Protein AF-A0A3D2GVG0-F1 (afdb_monomer_lite)

Foldseek 3Di:
DPPPPPDDPPPPDPVVVVVVVVVVVVCVCCVVVVVVVVVVVVVVVVVVVVVVVVVVVVVQVVVCVVPVDGFDPQDPPDDDDCHPPGDPDDDDPPVVD

Secondary structure (DSSP, 8-state):
---SS-------S-HHHHHHHHHHHHHHHHHHHHHHHHHHHHHHHHHHHHHHHHHHHHHHHHHHHHHSSPPPPPPTT--STTTT---SS---GGGG-

pLDDT: mean 82.02, std 15.04, range [42.06, 97.56]

Radius of gyration: 29.52 Å; chains: 1; bounding box: 64×38×69 Å

Structure (mmCIF, N/CA/C/O backbone):
data_AF-A0A3D2GVG0-F1
#
_entry.id   AF-A0A3D2GVG0-F1
#
loop_
_atom_site.group_PDB
_atom_site.id
_atom_site.type_symbol
_atom_site.label_atom_id
_atom_site.label_alt_id
_atom_site.label_comp_id
_atom_site.label_asym_id
_atom_site.label_entity_id
_atom_site.label_seq_id
_atom_site.pdbx_PDB_ins_code
_atom_site.Cartn_x
_atom_site.Cartn_y
_atom_site.Cartn_z
_atom_site.occupancy
_atom_site.B_iso_or_equiv
_atom_site.auth_seq_id
_atom_site.auth_comp_id
_atom_site.auth_asym_id
_atom_site.auth_atom_id
_atom_site.pdbx_PDB_model_num
ATOM 1 N N . MET A 1 1 ? -16.587 31.534 14.585 1.00 48.66 1 MET A N 1
ATOM 2 C CA . MET A 1 1 ? -16.405 30.063 14.608 1.00 48.66 1 MET A CA 1
ATOM 3 C C . MET A 1 1 ? -16.666 29.493 16.017 1.00 48.66 1 MET A C 1
ATOM 5 O O . MET A 1 1 ? -15.857 28.744 16.537 1.00 48.66 1 MET A O 1
ATOM 9 N N . LYS A 1 2 ? -17.762 29.896 16.688 1.00 53.78 2 LYS A N 1
ATOM 10 C CA . LYS A 1 2 ? -17.964 29.673 18.143 1.00 53.78 2 LYS A CA 1
ATOM 11 C C . LYS A 1 2 ? -19.341 29.088 18.506 1.00 53.78 2 LYS A C 1
ATOM 13 O O . LYS A 1 2 ? -19.717 29.113 19.668 1.00 53.78 2 LYS A O 1
ATOM 18 N N . GLN A 1 3 ? -20.098 28.604 17.518 1.00 59.44 3 GLN A N 1
ATOM 19 C CA . GLN A 1 3 ? -21.506 28.214 17.693 1.00 59.44 3 GLN A CA 1
ATOM 20 C C . GLN A 1 3 ? -21.803 26.727 17.430 1.00 59.44 3 GLN A C 1
ATOM 22 O O . GLN A 1 3 ? -22.959 26.339 17.461 1.00 59.44 3 GLN A O 1
ATOM 27 N N . PHE A 1 4 ? -20.792 25.874 17.225 1.00 63.28 4 PHE A N 1
ATOM 28 C CA . PHE A 1 4 ? -21.022 24.446 16.945 1.00 63.28 4 PHE A CA 1
ATOM 29 C C . PHE A 1 4 ? -21.235 23.559 18.187 1.00 63.28 4 PHE A C 1
ATOM 31 O O . PHE A 1 4 ? -21.591 22.400 18.034 1.00 63.28 4 PHE A O 1
ATOM 38 N N . PHE A 1 5 ? -21.065 24.076 19.409 1.00 67.44 5 PHE A N 1
ATOM 39 C CA . PHE A 1 5 ? -21.129 23.272 20.644 1.00 67.44 5 PHE A CA 1
ATOM 40 C C . PHE A 1 5 ? -22.271 23.681 21.584 1.00 67.44 5 PHE A C 1
ATOM 42 O O . PHE A 1 5 ? -22.079 23.760 22.796 1.00 67.44 5 PHE A O 1
ATOM 49 N N . ARG A 1 6 ? -23.453 24.009 21.055 1.00 68.44 6 ARG A N 1
ATOM 50 C CA . ARG A 1 6 ? -24.602 24.385 21.892 1.00 68.44 6 ARG A CA 1
ATOM 51 C C . ARG A 1 6 ? -25.851 23.606 21.498 1.00 68.44 6 ARG A C 1
ATOM 53 O O . ARG A 1 6 ? -26.729 24.164 20.864 1.00 68.44 6 ARG A O 1
ATOM 60 N N . ASP A 1 7 ? -25.860 22.325 21.854 1.00 61.91 7 ASP A N 1
ATOM 61 C CA . ASP A 1 7 ? -26.976 21.643 22.527 1.00 61.91 7 ASP A CA 1
ATOM 62 C C . ASP A 1 7 ? -26.566 20.180 22.765 1.00 61.91 7 ASP A C 1
ATOM 64 O O . ASP A 1 7 ? -26.731 19.319 21.906 1.00 61.91 7 ASP A O 1
ATOM 68 N N . VAL A 1 8 ? -25.963 19.897 23.919 1.00 62.97 8 VAL A N 1
ATOM 69 C CA . VAL A 1 8 ? -25.904 18.526 24.437 1.00 62.97 8 VAL A CA 1
ATOM 70 C C . VAL A 1 8 ? -26.821 18.542 25.644 1.00 62.97 8 VAL A C 1
ATOM 72 O O . VAL A 1 8 ? -26.444 19.007 26.718 1.00 62.97 8 VAL A O 1
ATOM 75 N N . LYS A 1 9 ? -28.075 18.144 25.427 1.00 61.16 9 LYS A N 1
ATOM 76 C CA . LYS A 1 9 ? -29.014 17.878 26.513 1.00 61.16 9 LYS A CA 1
ATOM 77 C C . LYS A 1 9 ? -28.376 16.824 27.417 1.00 61.16 9 LYS A C 1
ATOM 79 O O . LYS A 1 9 ? -27.988 15.762 26.939 1.00 61.16 9 LYS A O 1
ATOM 84 N N . ASN A 1 10 ? -28.228 17.155 28.698 1.00 61.91 10 ASN A N 1
ATOM 85 C CA . ASN A 1 10 ? -27.754 16.243 29.735 1.00 61.91 10 ASN A CA 1
ATOM 86 C C . ASN A 1 10 ? -28.815 15.160 29.972 1.00 61.91 10 ASN A C 1
ATOM 88 O O . ASN A 1 10 ? -29.661 15.285 30.852 1.00 61.91 10 ASN A O 1
ATOM 92 N N . GLU A 1 11 ? -28.782 14.115 29.156 1.00 62.31 11 GLU A N 1
ATOM 93 C CA . GLU A 1 11 ? -29.378 12.823 29.476 1.00 62.31 11 GLU A CA 1
ATOM 94 C C . GLU A 1 11 ? -28.363 12.121 30.401 1.00 62.31 11 GLU A C 1
ATOM 96 O O . GLU A 1 11 ? -27.299 11.685 29.960 1.00 62.31 11 GLU A O 1
ATOM 101 N N . GLU A 1 12 ? -28.619 12.098 31.711 1.00 66.50 12 GLU A N 1
ATOM 102 C CA . GLU A 1 12 ? -27.720 11.518 32.723 1.00 66.50 12 GLU A CA 1
ATOM 103 C C . GLU A 1 12 ? -27.766 9.977 32.700 1.00 66.50 12 GLU A C 1
ATOM 105 O O . GLU A 1 12 ? -28.220 9.316 33.630 1.00 66.50 12 GLU A O 1
ATOM 110 N N . GLY A 1 13 ? -27.301 9.384 31.603 1.00 64.25 13 GLY A N 1
ATOM 111 C CA . GLY A 1 13 ? -27.084 7.950 31.452 1.00 64.25 13 GLY A CA 1
ATOM 112 C C . GLY A 1 13 ? -25.593 7.657 31.340 1.00 64.25 13 GLY A C 1
ATOM 113 O O . GLY A 1 13 ? -25.040 7.721 30.256 1.00 64.25 13 GLY A O 1
ATOM 114 N N . PHE A 1 14 ? -24.932 7.374 32.465 1.00 71.06 14 PHE A N 1
ATOM 115 C CA . PHE A 1 14 ? -23.623 6.703 32.586 1.00 71.06 14 PHE A CA 1
ATOM 116 C C . PHE A 1 14 ? -22.654 6.817 31.373 1.00 71.06 14 PHE A C 1
ATOM 118 O O . PHE A 1 14 ? -22.239 5.809 30.797 1.00 71.06 14 PHE A O 1
ATOM 125 N N . ALA A 1 15 ? -22.237 8.042 31.019 1.00 80.38 15 ALA A N 1
ATOM 126 C CA . ALA A 1 15 ? -21.413 8.344 29.834 1.00 80.38 15 ALA A CA 1
ATOM 127 C C . ALA A 1 15 ? -20.131 7.490 29.698 1.00 80.38 15 ALA A C 1
ATOM 129 O O . ALA A 1 15 ? -19.649 7.233 28.596 1.00 80.38 15 ALA A O 1
ATOM 130 N N . LEU A 1 16 ? -19.577 7.007 30.815 1.00 88.75 16 LEU A N 1
ATOM 131 C CA . LEU A 1 16 ? -18.407 6.127 30.808 1.00 88.75 16 LEU A CA 1
ATOM 132 C C . LEU A 1 16 ? -18.695 4.767 30.153 1.00 88.75 16 LEU A C 1
ATOM 134 O O . LEU A 1 16 ? -17.872 4.257 29.394 1.00 88.75 16 LEU A O 1
ATOM 138 N N . VAL A 1 17 ? -19.852 4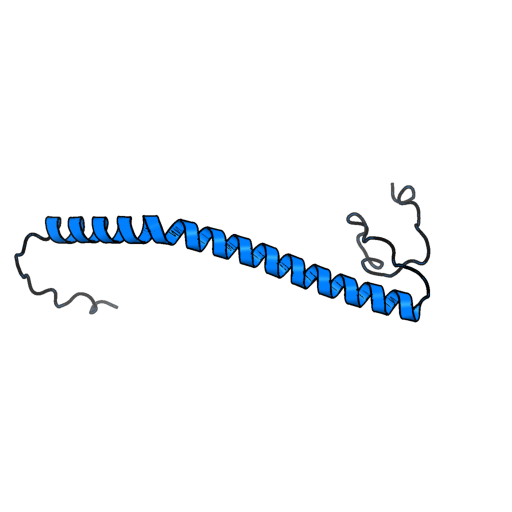.173 30.451 1.00 90.44 17 VAL A N 1
ATOM 139 C CA . VAL A 1 17 ? -20.231 2.852 29.930 1.00 90.44 17 VAL A CA 1
ATOM 140 C C . VAL A 1 17 ? -20.566 2.945 28.445 1.00 90.44 17 VAL A C 1
ATOM 142 O O . VAL A 1 17 ? -20.181 2.063 27.683 1.00 90.44 17 VAL A O 1
ATOM 145 N N . GLU A 1 18 ? -21.202 4.031 28.011 1.00 89.19 18 GLU A N 1
ATOM 146 C CA . GLU A 1 18 ? -21.507 4.269 26.598 1.00 89.19 18 GLU A CA 1
ATOM 147 C C . GLU A 1 18 ? -20.231 4.353 25.746 1.00 89.19 18 GLU A C 1
ATOM 149 O O . GLU A 1 18 ? -20.099 3.643 24.745 1.00 89.19 18 GLU A O 1
ATOM 154 N N . VAL A 1 19 ? -19.240 5.134 26.190 1.00 92.44 19 VAL A N 1
ATOM 155 C CA . VAL A 1 19 ? -17.939 5.218 25.510 1.00 92.44 19 VAL A CA 1
ATOM 156 C C . VAL A 1 19 ? -17.199 3.877 25.564 1.00 92.44 19 VAL A C 1
ATOM 158 O O . VAL A 1 19 ? -16.600 3.474 24.567 1.00 92.44 19 VAL A O 1
ATOM 161 N N . ALA A 1 20 ? -17.269 3.140 26.678 1.00 94.44 20 ALA A N 1
ATOM 162 C CA . ALA A 1 20 ? -16.641 1.822 26.787 1.00 94.44 20 ALA A CA 1
ATOM 163 C C . ALA A 1 20 ? -17.223 0.818 25.777 1.00 94.44 20 ALA A C 1
ATOM 165 O O . ALA A 1 20 ? -16.471 0.135 25.080 1.00 94.44 20 ALA A O 1
ATOM 166 N N . ILE A 1 21 ? -18.551 0.763 25.645 1.00 94.88 21 ILE A N 1
ATOM 167 C CA . ILE A 1 21 ? -19.221 -0.104 24.670 1.00 94.88 21 ILE A CA 1
ATOM 168 C C . ILE A 1 21 ? -18.886 0.339 23.240 1.00 94.88 21 ILE A C 1
ATOM 170 O O . ILE A 1 21 ? -18.562 -0.507 22.405 1.00 94.88 21 ILE A O 1
ATOM 174 N N . ALA A 1 22 ? -18.877 1.646 22.957 1.00 95.56 22 ALA A N 1
ATOM 175 C CA . ALA A 1 22 ? -18.500 2.168 21.644 1.00 95.56 22 ALA A CA 1
ATOM 176 C C . ALA A 1 22 ? -17.069 1.763 21.241 1.00 95.56 22 ALA A C 1
ATOM 178 O O . ALA A 1 22 ? -16.839 1.354 20.100 1.00 95.56 22 ALA A O 1
ATOM 179 N N . LEU A 1 23 ? -16.117 1.808 22.179 1.00 96.31 23 LEU A N 1
ATOM 180 C CA . LEU A 1 23 ? -14.737 1.376 21.945 1.00 96.31 23 LEU A CA 1
ATOM 181 C C . LEU A 1 23 ? -14.628 -0.134 21.716 1.00 96.31 23 LEU A C 1
ATOM 183 O O . LEU A 1 23 ? -13.855 -0.556 20.857 1.00 96.31 23 LEU A O 1
ATOM 187 N N . ILE A 1 24 ? -15.417 -0.946 22.426 1.00 97.25 24 ILE A N 1
ATOM 188 C CA . ILE A 1 24 ? -15.479 -2.397 22.193 1.00 97.25 24 ILE A CA 1
ATOM 189 C C . ILE A 1 24 ? -15.977 -2.678 20.772 1.00 97.25 24 ILE A C 1
ATOM 191 O O . ILE A 1 24 ? -15.341 -3.436 20.038 1.00 97.25 24 ILE A O 1
ATOM 195 N N . VAL A 1 25 ? -17.068 -2.032 20.352 1.00 97.44 25 VAL A N 1
ATOM 196 C CA . VAL A 1 25 ? -17.616 -2.198 18.998 1.00 97.44 25 VAL A CA 1
ATOM 197 C C . VAL A 1 25 ? -16.610 -1.737 17.940 1.00 97.44 25 VAL A C 1
ATOM 199 O O . VAL A 1 25 ? -16.354 -2.479 16.991 1.00 97.44 25 VAL A O 1
ATOM 202 N N . MET A 1 26 ? -15.972 -0.571 18.114 1.00 97.44 26 MET A N 1
ATOM 203 C CA . MET A 1 26 ? -14.903 -0.124 17.209 1.00 97.44 26 MET A CA 1
ATOM 204 C C . MET A 1 26 ? -13.742 -1.119 17.155 1.00 97.44 26 MET A C 1
ATOM 206 O O . MET A 1 26 ? -13.252 -1.417 16.068 1.00 97.44 26 MET A O 1
ATOM 210 N N . GLY A 1 27 ? -13.317 -1.656 18.300 1.00 97.25 27 GLY A N 1
ATOM 211 C CA . GLY A 1 27 ? -12.236 -2.635 18.378 1.00 97.25 27 GLY A CA 1
ATOM 212 C C . GLY A 1 27 ? -12.540 -3.902 17.579 1.00 97.25 27 GLY A C 1
ATOM 213 O O . GLY A 1 27 ? -11.690 -4.363 16.818 1.00 97.25 27 GLY A O 1
ATOM 214 N N . VAL A 1 28 ? -13.766 -4.422 17.679 1.00 97.56 28 VAL A N 1
ATOM 215 C CA . VAL A 1 28 ? -14.207 -5.596 16.906 1.00 97.56 28 VAL A CA 1
ATOM 216 C C . VAL A 1 28 ? -14.248 -5.288 15.407 1.00 97.56 28 VAL A C 1
ATOM 218 O O . VAL A 1 28 ? -13.714 -6.061 14.608 1.00 97.56 28 VAL A O 1
ATOM 221 N N . LEU A 1 29 ? -14.822 -4.146 15.014 1.00 97.50 29 LEU A N 1
ATOM 222 C CA . LEU A 1 29 ? -14.898 -3.738 13.607 1.00 97.50 29 LEU A CA 1
ATOM 223 C C . LEU A 1 29 ? -13.506 -3.571 12.986 1.00 97.50 29 LEU A C 1
ATOM 225 O O . L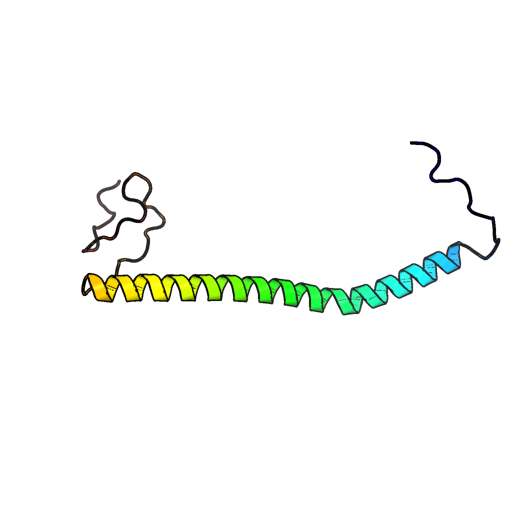EU A 1 29 ? -13.253 -4.071 11.889 1.00 97.50 29 LEU A O 1
ATOM 229 N N . LEU A 1 30 ? -12.588 -2.908 13.693 1.00 96.94 30 LEU A N 1
ATOM 230 C CA . LEU A 1 30 ? -11.216 -2.705 13.228 1.00 96.94 30 LEU A CA 1
ATOM 231 C C . LEU A 1 30 ? -10.422 -4.013 13.203 1.00 96.94 30 LEU A C 1
ATOM 233 O O . LEU A 1 30 ? -9.687 -4.245 12.244 1.00 96.94 30 LEU A O 1
ATOM 237 N N . GLY A 1 31 ? -10.596 -4.885 14.199 1.00 95.69 31 GLY A N 1
ATOM 238 C CA . GLY A 1 31 ? -9.919 -6.181 14.259 1.00 95.69 31 GLY A CA 1
ATOM 239 C C . GLY A 1 31 ? -10.209 -7.060 13.039 1.00 95.69 31 GLY A C 1
ATOM 240 O O . GLY A 1 31 ? -9.303 -7.707 12.517 1.00 95.69 31 GLY A O 1
ATOM 241 N N . ILE A 1 32 ? -11.446 -7.027 12.536 1.00 95.88 32 ILE A N 1
ATOM 242 C CA . ILE A 1 32 ? -11.854 -7.785 11.344 1.00 95.88 32 ILE A CA 1
ATOM 243 C C . ILE A 1 32 ? -11.555 -7.001 10.050 1.00 95.88 32 ILE A C 1
ATOM 245 O O . ILE A 1 32 ? -11.146 -7.583 9.042 1.00 95.88 32 ILE A O 1
ATOM 249 N N . GLY A 1 33 ? -11.731 -5.676 10.055 1.00 95.94 33 GLY A N 1
ATOM 250 C CA . GLY A 1 33 ? -11.607 -4.832 8.862 1.00 95.94 33 GLY A CA 1
ATOM 251 C C . GLY A 1 33 ? -10.167 -4.561 8.409 1.00 95.94 33 GLY A C 1
ATOM 252 O O . GLY A 1 33 ? -9.886 -4.567 7.207 1.00 95.94 33 GLY A O 1
ATOM 253 N N . LEU A 1 34 ? -9.236 -4.357 9.347 1.00 96.44 34 LEU A N 1
ATOM 254 C CA . LEU A 1 34 ? -7.841 -4.017 9.045 1.00 96.44 34 LEU A CA 1
ATOM 255 C C . LEU A 1 34 ? -7.100 -5.036 8.160 1.00 96.44 34 LEU A C 1
ATOM 257 O O . LEU A 1 34 ? -6.491 -4.600 7.179 1.00 96.44 34 LEU A O 1
ATOM 261 N N . PRO A 1 35 ? -7.119 -6.360 8.421 1.00 95.06 35 PRO A N 1
ATOM 262 C CA . PRO A 1 35 ? -6.387 -7.310 7.578 1.00 95.06 35 PRO A CA 1
ATOM 263 C C . PRO A 1 35 ? -6.877 -7.300 6.123 1.00 95.06 35 PRO A C 1
ATOM 265 O O . PRO A 1 35 ? -6.061 -7.312 5.199 1.00 95.06 35 PRO A O 1
ATOM 268 N N . SER A 1 36 ? -8.190 -7.189 5.908 1.00 94.38 36 SER A N 1
ATOM 269 C CA . SER A 1 36 ? -8.792 -7.088 4.571 1.00 94.38 36 SER A CA 1
ATOM 270 C C . SER A 1 36 ? -8.334 -5.824 3.837 1.00 94.38 36 SER A C 1
ATOM 272 O O . SER A 1 36 ? -7.993 -5.864 2.653 1.00 94.38 36 SER A O 1
ATOM 274 N N . PHE A 1 37 ? -8.258 -4.696 4.550 1.00 95.00 37 PHE A N 1
ATOM 275 C CA . PHE A 1 37 ? -7.762 -3.438 3.995 1.00 95.00 37 PHE A CA 1
ATOM 276 C C . PHE A 1 37 ? -6.276 -3.514 3.607 1.00 95.00 37 PHE A C 1
ATOM 278 O O . PHE A 1 37 ? -5.886 -3.059 2.530 1.00 95.00 37 PHE A O 1
ATOM 285 N N . LEU A 1 38 ? -5.440 -4.143 4.438 1.00 95.06 38 LEU A N 1
ATOM 286 C CA . LEU A 1 38 ? -4.020 -4.339 4.131 1.00 95.06 38 LEU A CA 1
ATOM 287 C C . LEU A 1 38 ? -3.814 -5.219 2.894 1.00 95.06 38 LEU A C 1
ATOM 289 O O . LEU A 1 38 ? -2.989 -4.892 2.038 1.00 95.06 38 LEU A O 1
ATOM 293 N N . GLN A 1 39 ? -4.588 -6.297 2.762 1.00 94.88 39 GLN A N 1
ATOM 294 C CA . GLN A 1 39 ? -4.566 -7.132 1.561 1.00 94.88 39 GLN A CA 1
ATOM 295 C C . GLN A 1 39 ? -4.955 -6.321 0.325 1.00 94.88 39 GLN A C 1
ATOM 297 O O . GLN A 1 39 ? -4.267 -6.385 -0.691 1.00 94.88 39 GLN A O 1
ATOM 302 N N . TYR A 1 40 ? -6.009 -5.507 0.409 1.00 94.88 40 TYR A N 1
ATOM 303 C CA . TYR A 1 40 ? -6.433 -4.644 -0.694 1.00 94.88 40 TYR A CA 1
ATOM 304 C C . TYR A 1 40 ? -5.311 -3.712 -1.185 1.00 94.88 40 TYR A C 1
ATOM 306 O O . TYR A 1 40 ? -5.090 -3.600 -2.393 1.00 94.88 40 TYR A O 1
ATOM 314 N N . LEU A 1 41 ? -4.530 -3.120 -0.275 1.00 95.81 41 LEU A N 1
ATOM 315 C CA . LEU A 1 41 ? -3.359 -2.313 -0.642 1.00 95.81 41 LEU A CA 1
ATOM 316 C C . LEU A 1 41 ? -2.278 -3.132 -1.364 1.00 95.81 41 LEU A C 1
ATOM 318 O O . LEU A 1 41 ? -1.662 -2.643 -2.313 1.00 95.81 41 LEU A O 1
ATOM 322 N N . GLN A 1 42 ? -2.038 -4.378 -0.950 1.00 94.75 42 GLN A N 1
ATOM 323 C CA . GLN A 1 42 ? -1.104 -5.270 -1.647 1.00 94.75 42 GLN A CA 1
ATOM 324 C C . GLN A 1 42 ? -1.602 -5.618 -3.054 1.00 94.75 42 GLN A C 1
ATOM 326 O O . GLN A 1 42 ? -0.832 -5.553 -4.014 1.00 94.75 42 GLN A O 1
ATOM 331 N N . TRP A 1 43 ? -2.897 -5.906 -3.200 1.00 94.25 43 TRP A N 1
ATOM 332 C CA . TRP A 1 43 ? -3.520 -6.159 -4.498 1.00 94.25 43 TRP A CA 1
ATOM 333 C C . TRP A 1 43 ? -3.381 -4.967 -5.445 1.00 94.25 43 TRP A C 1
ATOM 335 O O . TRP A 1 43 ? -3.089 -5.168 -6.624 1.00 94.25 43 TRP A O 1
ATOM 345 N N . GLN A 1 44 ? -3.518 -3.733 -4.951 1.00 94.81 44 GLN A N 1
ATOM 346 C CA . GLN A 1 44 ? -3.286 -2.540 -5.769 1.00 94.81 44 GLN A CA 1
ATOM 347 C C . GLN A 1 44 ? -1.852 -2.471 -6.307 1.00 94.81 44 GLN A C 1
ATOM 349 O O . GLN A 1 44 ? -1.667 -2.236 -7.498 1.00 94.81 44 GLN A O 1
ATOM 354 N N . LYS A 1 45 ? -0.842 -2.742 -5.470 1.00 94.38 45 LYS A N 1
ATOM 355 C CA . LYS A 1 45 ? 0.571 -2.749 -5.898 1.00 94.38 45 LYS A CA 1
ATOM 356 C C . LYS A 1 45 ? 0.841 -3.794 -6.981 1.00 94.38 45 LYS A C 1
ATOM 358 O O . LYS A 1 45 ? 1.566 -3.530 -7.941 1.00 94.38 45 LYS A O 1
ATOM 363 N N . ILE A 1 46 ? 0.240 -4.977 -6.842 1.00 95.19 46 ILE A N 1
ATOM 364 C CA . ILE A 1 46 ? 0.346 -6.049 -7.839 1.00 95.19 46 ILE A CA 1
ATOM 365 C C . ILE A 1 46 ? -0.329 -5.624 -9.146 1.00 95.19 46 ILE A C 1
ATOM 367 O O . ILE A 1 46 ? 0.242 -5.827 -10.216 1.00 95.19 46 ILE A O 1
ATOM 371 N N . ARG A 1 47 ? -1.520 -5.016 -9.077 1.00 95.31 47 ARG A N 1
ATOM 372 C CA . ARG A 1 47 ? -2.241 -4.522 -10.259 1.00 95.31 47 ARG A CA 1
ATOM 373 C C . ARG A 1 47 ? -1.452 -3.453 -11.010 1.00 95.31 47 ARG A C 1
ATOM 375 O O . ARG A 1 47 ? -1.280 -3.599 -12.213 1.00 95.31 47 ARG A O 1
ATOM 382 N N . ASP A 1 48 ? -0.922 -2.460 -10.303 1.00 95.75 48 ASP A N 1
ATOM 383 C CA . ASP A 1 48 ? -0.094 -1.399 -10.893 1.00 95.75 48 ASP A CA 1
ATOM 384 C C . ASP A 1 48 ? 1.168 -1.974 -11.565 1.00 95.75 48 ASP A C 1
ATOM 386 O O . ASP A 1 48 ? 1.525 -1.609 -12.683 1.00 95.75 48 ASP A O 1
ATOM 390 N N . THR A 1 49 ? 1.809 -2.963 -10.931 1.00 95.06 49 THR A N 1
ATOM 391 C CA . THR A 1 49 ? 2.969 -3.654 -11.519 1.00 95.06 49 THR A CA 1
ATOM 392 C C . THR A 1 49 ? 2.596 -4.402 -12.801 1.00 95.06 49 THR A C 1
ATOM 394 O O . THR A 1 49 ? 3.318 -4.313 -13.793 1.00 95.06 49 THR A O 1
ATOM 397 N N . LYS A 1 50 ? 1.464 -5.115 -12.808 1.00 96.12 50 LYS A N 1
ATOM 398 C CA . LYS A 1 50 ? 0.976 -5.834 -13.994 1.00 96.12 50 LYS A CA 1
ATOM 399 C C . LYS A 1 50 ? 0.628 -4.885 -15.139 1.00 96.12 50 LYS A C 1
ATOM 401 O O . LYS A 1 50 ? 0.993 -5.155 -16.275 1.00 96.12 50 LYS A O 1
ATOM 406 N N . GLU A 1 51 ? -0.019 -3.763 -14.841 1.00 96.75 51 GLU A N 1
ATOM 407 C CA . GLU A 1 51 ? -0.354 -2.746 -15.841 1.00 96.75 51 GLU A CA 1
ATOM 408 C C . GLU A 1 51 ? 0.906 -2.151 -16.491 1.00 96.75 51 GLU A C 1
ATOM 410 O O . GLU A 1 51 ? 0.986 -2.020 -17.714 1.00 96.75 51 GLU A O 1
ATOM 415 N N . LYS A 1 52 ? 1.940 -1.867 -15.688 1.00 93.88 52 LYS A N 1
ATOM 416 C CA . LYS A 1 52 ? 3.243 -1.409 -16.192 1.00 93.88 52 LYS A CA 1
ATOM 417 C C . LYS A 1 52 ? 3.935 -2.461 -17.060 1.00 93.88 52 LYS A C 1
ATOM 419 O O . LYS A 1 52 ? 4.471 -2.108 -18.108 1.00 93.88 52 LYS A O 1
ATOM 424 N N . GLN A 1 53 ? 3.915 -3.731 -16.653 1.00 94.50 53 GLN A N 1
ATOM 425 C CA . GLN A 1 53 ? 4.493 -4.832 -17.435 1.00 94.50 53 GLN A CA 1
ATOM 426 C C . GLN A 1 53 ? 3.813 -4.986 -18.796 1.00 94.50 53 GLN A C 1
ATOM 428 O O . GLN A 1 53 ? 4.502 -5.079 -19.808 1.00 94.50 53 GLN A O 1
ATOM 433 N N . GLU A 1 54 ? 2.483 -4.942 -18.827 1.00 96.19 54 GLU A N 1
ATOM 434 C CA . GLU A 1 54 ? 1.699 -5.030 -20.059 1.00 96.19 54 GLU A CA 1
ATOM 435 C C . GLU A 1 54 ? 2.066 -3.894 -21.029 1.00 96.19 54 GLU A C 1
ATOM 437 O O . GLU A 1 54 ? 2.329 -4.116 -22.211 1.00 96.19 54 GLU A O 1
ATOM 442 N N . LYS A 1 55 ? 2.187 -2.665 -20.513 1.00 93.50 55 LYS A N 1
ATOM 443 C CA . LYS A 1 55 ? 2.604 -1.503 -2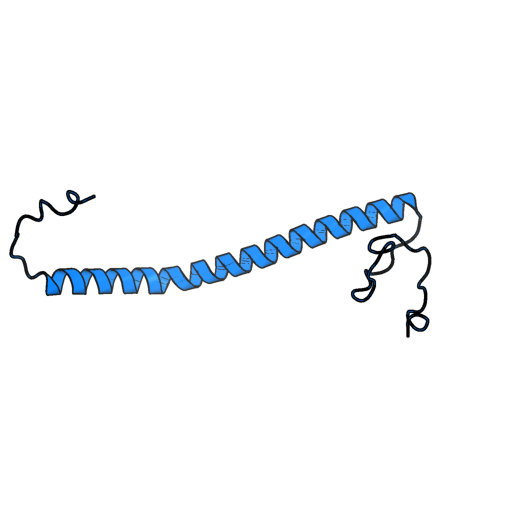1.308 1.00 93.50 55 LYS A CA 1
ATOM 444 C C . LYS A 1 55 ? 4.010 -1.661 -21.893 1.00 93.50 55 LYS A C 1
ATOM 446 O O . LYS A 1 55 ? 4.225 -1.310 -23.052 1.00 93.50 55 LYS A O 1
ATOM 451 N N . ILE A 1 56 ? 4.950 -2.181 -21.100 1.00 91.62 56 ILE A N 1
ATOM 452 C CA . ILE A 1 56 ? 6.321 -2.471 -21.547 1.00 91.62 56 ILE A CA 1
ATOM 453 C C . ILE A 1 56 ? 6.309 -3.556 -22.628 1.00 91.62 56 ILE A C 1
ATOM 455 O O . ILE A 1 56 ? 7.013 -3.435 -23.626 1.00 91.62 56 ILE A O 1
ATOM 459 N N . PHE A 1 57 ? 5.495 -4.598 -22.468 1.00 93.12 57 PHE A N 1
ATOM 460 C CA . PHE A 1 57 ? 5.393 -5.663 -23.460 1.00 93.12 57 PHE A CA 1
ATOM 461 C C . PHE A 1 57 ? 4.906 -5.129 -24.811 1.00 93.12 57 PHE A C 1
ATOM 463 O O . PHE A 1 57 ? 5.550 -5.380 -25.830 1.00 93.12 57 PHE A O 1
ATOM 470 N N . TYR A 1 58 ? 3.838 -4.325 -24.824 1.00 94.12 58 TYR A N 1
ATOM 471 C CA . TYR A 1 58 ? 3.352 -3.712 -26.062 1.00 94.12 58 TYR A CA 1
ATOM 472 C C . TYR A 1 58 ? 4.371 -2.765 -26.698 1.00 94.12 58 TYR A C 1
ATOM 474 O O . TYR A 1 58 ? 4.536 -2.791 -27.920 1.00 94.12 58 TYR A O 1
ATOM 482 N N . SER A 1 59 ? 5.078 -1.950 -25.907 1.00 89.88 59 SER A N 1
ATOM 483 C CA . SER A 1 59 ? 6.081 -1.035 -26.462 1.00 89.88 59 SER A CA 1
ATOM 484 C C . SER A 1 59 ? 7.252 -1.798 -27.084 1.00 89.88 59 SER A C 1
ATOM 486 O O . SER A 1 59 ? 7.630 -1.505 -28.219 1.00 89.88 59 SER A O 1
ATOM 488 N N . VAL A 1 60 ? 7.758 -2.834 -26.412 1.00 90.31 60 VAL A N 1
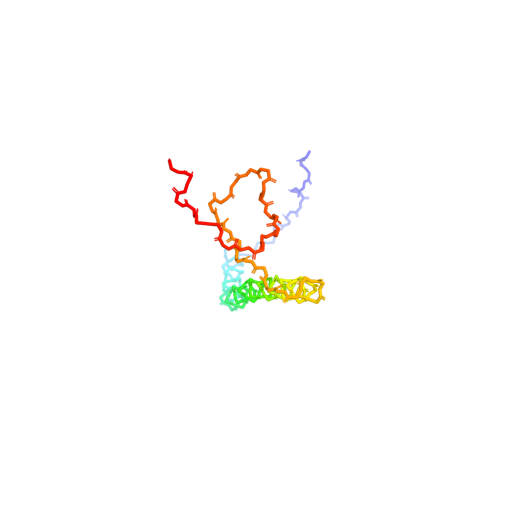ATOM 489 C CA . VAL A 1 60 ? 8.830 -3.694 -26.932 1.00 90.31 60 VAL A CA 1
ATOM 490 C C . VAL A 1 60 ? 8.369 -4.455 -28.174 1.00 90.31 60 VAL A C 1
ATOM 492 O O . VAL A 1 60 ? 9.086 -4.466 -29.172 1.00 90.31 60 VAL A O 1
ATOM 495 N N . ALA A 1 61 ? 7.166 -5.034 -28.161 1.00 93.19 61 ALA A N 1
ATOM 496 C CA . ALA A 1 61 ? 6.614 -5.732 -29.320 1.00 93.19 61 ALA A CA 1
ATOM 497 C C . ALA A 1 61 ? 6.514 -4.799 -30.536 1.00 93.19 61 ALA A C 1
ATOM 499 O O . ALA A 1 61 ? 6.978 -5.142 -31.622 1.00 93.19 61 ALA A O 1
ATOM 500 N N . SER A 1 62 ? 5.984 -3.586 -30.344 1.00 91.75 62 SER A N 1
ATOM 501 C CA . SER A 1 62 ? 5.883 -2.593 -31.418 1.00 91.75 62 SER A CA 1
ATOM 502 C C . SER A 1 62 ? 7.250 -2.147 -31.951 1.00 91.75 62 SER A C 1
ATOM 504 O O . SER A 1 62 ? 7.399 -1.960 -33.157 1.00 91.75 62 SER A O 1
ATOM 506 N N . PHE A 1 63 ? 8.265 -2.046 -31.084 1.00 89.50 63 PHE A N 1
ATOM 507 C CA . PHE A 1 63 ? 9.634 -1.721 -31.477 1.00 89.50 63 PHE A CA 1
ATOM 508 C C . PHE A 1 63 ? 10.261 -2.825 -32.333 1.00 89.50 63 PHE A C 1
ATOM 510 O O . PHE A 1 63 ? 10.848 -2.527 -33.373 1.00 89.50 63 PHE A O 1
ATOM 517 N N . VAL A 1 64 ? 10.112 -4.090 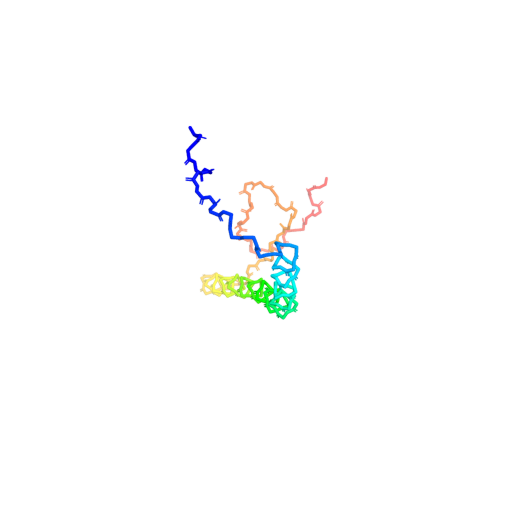-31.924 1.00 92.19 64 VAL A N 1
ATOM 518 C CA . VAL A 1 64 ? 10.648 -5.248 -32.658 1.00 92.19 64 VAL A CA 1
ATOM 519 C C . VAL A 1 64 ? 10.008 -5.355 -34.039 1.00 92.19 64 VAL A C 1
ATOM 521 O O . VAL A 1 64 ? 10.713 -5.603 -35.012 1.00 92.19 64 VAL A O 1
ATOM 524 N N . LEU A 1 65 ? 8.698 -5.112 -34.149 1.00 93.12 65 LEU A N 1
ATOM 525 C CA . LEU A 1 65 ? 8.004 -5.105 -35.441 1.00 93.12 65 LEU A CA 1
ATOM 526 C C . LEU A 1 65 ? 8.549 -4.038 -36.403 1.00 93.12 65 LEU A C 1
ATOM 528 O O . LEU A 1 65 ? 8.549 -4.261 -37.609 1.00 93.12 65 LEU A O 1
ATOM 532 N N . GLN A 1 66 ? 9.014 -2.897 -35.886 1.00 89.81 66 GLN A N 1
ATOM 533 C CA . GLN A 1 66 ? 9.551 -1.803 -36.702 1.00 89.81 66 GLN A CA 1
ATOM 534 C C . GLN A 1 66 ? 11.041 -1.966 -37.025 1.00 89.81 66 GLN A C 1
ATOM 536 O O . GLN A 1 66 ? 11.466 -1.633 -38.127 1.00 89.81 66 GLN A O 1
ATOM 541 N N . ASN A 1 67 ? 11.835 -2.460 -36.073 1.00 88.81 67 ASN A N 1
ATOM 542 C CA . ASN A 1 67 ? 13.298 -2.434 -36.156 1.00 88.81 67 ASN A CA 1
ATOM 543 C C . ASN A 1 67 ? 13.924 -3.816 -36.405 1.00 88.81 67 ASN A C 1
ATOM 545 O O . ASN A 1 67 ? 15.084 -3.898 -36.796 1.00 88.81 67 ASN A O 1
ATOM 549 N N . GLY A 1 68 ? 13.185 -4.907 -36.179 1.00 88.62 68 GLY A N 1
ATOM 550 C CA . GLY A 1 68 ? 13.663 -6.279 -36.379 1.00 88.62 68 GLY A CA 1
ATOM 551 C C . GLY A 1 68 ? 14.570 -6.826 -35.269 1.00 88.62 68 GLY A C 1
ATOM 552 O O . GLY A 1 68 ? 15.079 -7.936 -35.401 1.00 88.62 68 GLY A O 1
ATOM 553 N N . PHE A 1 69 ? 14.773 -6.089 -34.173 1.00 86.94 69 PHE A N 1
ATOM 554 C CA . PHE A 1 69 ? 15.561 -6.526 -33.015 1.00 86.94 69 PHE A CA 1
ATOM 555 C C . PHE A 1 69 ? 14.952 -6.037 -31.692 1.00 86.94 69 PHE A C 1
ATOM 557 O O . PHE A 1 69 ? 14.129 -5.120 -31.675 1.00 86.94 69 PHE A O 1
ATOM 564 N N . VAL A 1 70 ? 15.343 -6.661 -30.574 1.00 87.00 70 VAL A N 1
ATOM 565 C CA . VAL A 1 70 ? 14.884 -6.285 -29.224 1.00 87.00 70 VAL A CA 1
ATOM 566 C C . VAL A 1 70 ? 15.700 -5.113 -28.664 1.00 87.00 70 VAL A C 1
ATOM 568 O O . VAL A 1 70 ? 16.924 -5.113 -28.803 1.00 87.00 70 VAL A O 1
ATOM 571 N N . PRO A 1 71 ? 15.065 -4.123 -28.012 1.00 83.88 71 PRO A N 1
ATOM 572 C CA . PRO A 1 71 ? 15.791 -3.029 -27.387 1.00 83.88 71 PRO A CA 1
ATOM 573 C C . PRO A 1 71 ? 16.599 -3.545 -26.192 1.00 83.88 71 PRO A C 1
ATOM 575 O O . PRO A 1 71 ? 16.217 -4.511 -25.527 1.00 83.88 71 PRO A O 1
ATOM 578 N N . LEU A 1 72 ? 17.714 -2.880 -25.901 1.00 81.31 72 LEU A N 1
ATOM 579 C CA . LEU A 1 72 ? 18.497 -3.180 -24.708 1.00 81.31 72 LEU A CA 1
ATOM 580 C C . LEU A 1 72 ? 17.713 -2.824 -23.436 1.00 81.31 72 LEU A C 1
ATOM 582 O O . LEU A 1 72 ? 16.903 -1.892 -23.455 1.00 81.31 72 LEU A O 1
ATOM 586 N N . PRO A 1 73 ? 17.964 -3.531 -22.320 1.00 80.62 73 PRO A N 1
ATOM 587 C CA . PRO A 1 73 ? 17.436 -3.135 -21.023 1.00 80.62 73 PRO A CA 1
ATOM 588 C C . PRO A 1 73 ? 17.840 -1.696 -20.692 1.00 80.62 73 PRO A C 1
ATOM 590 O O . PRO A 1 73 ? 18.944 -1.269 -21.024 1.00 80.62 73 PRO A O 1
ATOM 593 N N . ALA A 1 74 ? 16.959 -0.963 -20.012 1.00 77.25 74 ALA A N 1
ATOM 594 C CA . ALA A 1 74 ? 17.288 0.370 -19.524 1.00 77.25 74 ALA A CA 1
ATOM 595 C C . ALA A 1 74 ? 18.476 0.300 -18.549 1.00 77.25 74 ALA A C 1
ATOM 597 O O . ALA A 1 74 ? 18.439 -0.474 -17.589 1.00 77.25 74 ALA A O 1
ATOM 598 N N . ASP A 1 75 ? 19.505 1.113 -18.785 1.00 76.38 75 ASP A N 1
ATOM 599 C CA . ASP A 1 75 ? 20.633 1.259 -17.867 1.00 76.38 75 ASP A CA 1
ATOM 600 C C . ASP A 1 75 ? 20.248 2.238 -16.736 1.00 76.38 75 ASP A C 1
ATOM 602 O O . ASP A 1 75 ? 19.960 3.407 -17.008 1.00 76.38 75 ASP A O 1
ATOM 606 N N . PRO A 1 76 ? 20.219 1.803 -15.459 1.00 76.56 76 PRO A N 1
ATOM 607 C CA . PRO A 1 76 ? 19.861 2.668 -14.334 1.00 76.56 76 PRO A CA 1
ATOM 608 C C . PRO A 1 76 ? 20.915 3.744 -14.019 1.00 76.56 76 PRO A C 1
ATOM 610 O O . PRO A 1 76 ? 20.631 4.660 -13.241 1.00 76.56 76 PRO A O 1
ATOM 613 N N . TYR A 1 77 ? 22.123 3.637 -14.578 1.00 76.06 77 TYR A N 1
ATOM 614 C CA . TYR A 1 77 ? 23.217 4.588 -14.375 1.00 76.06 77 TYR A CA 1
ATOM 615 C C . TYR A 1 77 ? 23.340 5.609 -15.507 1.00 76.06 77 TYR A C 1
ATOM 617 O O . TYR A 1 77 ? 24.029 6.618 -15.342 1.00 76.06 77 TYR A O 1
ATOM 625 N N . GLU A 1 78 ? 22.645 5.394 -16.623 1.00 73.88 78 GLU A N 1
ATOM 626 C CA . GLU A 1 78 ? 22.619 6.334 -17.733 1.00 73.88 78 GLU A CA 1
ATOM 627 C C . GLU A 1 78 ? 21.812 7.582 -17.335 1.00 73.88 78 GLU A C 1
ATOM 629 O O . GLU A 1 78 ? 20.659 7.506 -16.913 1.00 73.88 78 GLU A O 1
ATOM 634 N N . LYS A 1 79 ? 22.443 8.758 -17.407 1.00 74.88 79 LYS A N 1
ATOM 635 C CA . LYS A 1 79 ? 21.839 10.067 -17.115 1.00 74.88 79 LYS A CA 1
ATOM 636 C C . LYS A 1 79 ? 22.295 11.058 -18.185 1.00 74.88 79 LYS A C 1
ATOM 638 O O . LYS A 1 79 ? 23.475 11.082 -18.514 1.00 74.88 79 LYS A O 1
ATOM 643 N N . GLY A 1 80 ? 21.390 11.893 -18.696 1.00 72.69 80 GLY A N 1
ATOM 644 C CA . GLY A 1 80 ? 21.712 12.935 -19.683 1.00 72.69 80 GLY A CA 1
ATOM 645 C C . GLY A 1 80 ? 20.881 12.848 -20.965 1.00 72.69 80 GLY A C 1
ATOM 646 O O . GLY A 1 80 ? 19.809 12.248 -20.964 1.00 72.69 80 GLY A O 1
ATOM 647 N N . GLU A 1 81 ? 21.377 13.453 -22.050 1.00 70.44 81 GLU A N 1
ATOM 648 C CA . GLU A 1 81 ? 20.652 13.632 -23.326 1.00 70.44 81 GLU A CA 1
ATOM 649 C C . GLU A 1 81 ? 20.199 12.326 -23.994 1.00 70.44 81 GLU A C 1
ATOM 651 O O . GLU A 1 81 ? 19.203 12.321 -24.711 1.00 70.44 81 GLU A O 1
ATOM 656 N N . ASN A 1 82 ? 20.887 11.210 -23.734 1.00 67.88 82 ASN A N 1
ATOM 657 C CA . ASN A 1 82 ? 20.590 9.916 -24.358 1.00 67.88 82 ASN A CA 1
ATOM 658 C C . ASN A 1 82 ? 19.679 9.010 -23.507 1.00 67.88 82 ASN A C 1
ATOM 660 O O . ASN A 1 82 ? 19.412 7.872 -23.897 1.00 67.88 82 ASN A O 1
ATOM 664 N N . PHE A 1 83 ? 19.194 9.482 -22.350 1.00 72.88 83 PHE A N 1
ATOM 665 C CA . PHE A 1 83 ? 18.322 8.683 -21.489 1.00 72.88 83 PHE A CA 1
ATOM 666 C C . PHE A 1 83 ? 17.017 8.315 -22.211 1.00 72.88 83 PHE A C 1
ATOM 668 O O . PHE A 1 83 ? 16.280 9.185 -22.669 1.00 72.88 83 PHE A O 1
ATOM 675 N N . GLY A 1 84 ? 16.718 7.017 -22.295 1.00 68.50 84 GLY A N 1
ATOM 676 C CA . GLY A 1 84 ? 15.516 6.512 -22.967 1.00 68.50 84 GLY A CA 1
ATOM 677 C C . GLY A 1 84 ? 15.620 6.399 -24.494 1.00 68.50 84 GLY A C 1
ATOM 678 O O . GLY A 1 84 ? 14.622 6.058 -25.129 1.00 68.50 84 GLY A O 1
ATOM 679 N N . MET A 1 85 ? 16.793 6.641 -25.093 1.00 74.19 85 MET A N 1
ATOM 680 C CA . MET A 1 85 ? 17.016 6.386 -26.520 1.00 74.19 85 MET A CA 1
ATOM 681 C C . MET A 1 85 ? 17.309 4.905 -26.800 1.00 74.19 85 MET A C 1
ATOM 683 O O . MET A 1 85 ? 18.064 4.249 -26.082 1.00 74.19 85 MET A O 1
ATOM 687 N N . SER A 1 86 ? 16.724 4.368 -27.875 1.00 70.81 86 SER A N 1
ATOM 688 C CA . SER A 1 86 ? 16.968 2.990 -28.313 1.00 70.81 86 SER A CA 1
ATOM 689 C C . SER A 1 86 ? 18.355 2.847 -28.936 1.00 70.81 86 SER A C 1
ATOM 691 O O . SER A 1 86 ? 18.719 3.616 -29.826 1.00 70.81 86 SER A O 1
ATOM 693 N N . ARG A 1 87 ? 19.106 1.823 -28.523 1.00 71.75 87 ARG A N 1
ATOM 694 C CA . ARG A 1 87 ? 20.452 1.532 -29.028 1.00 71.75 87 ARG A CA 1
ATOM 695 C C . ARG A 1 87 ? 20.478 0.207 -29.801 1.00 71.75 87 ARG A C 1
ATOM 697 O O . ARG A 1 87 ? 19.910 -0.768 -29.311 1.00 71.75 87 ARG A O 1
ATOM 704 N N . PRO A 1 88 ? 21.151 0.145 -30.963 1.00 65.38 88 PRO A N 1
ATOM 705 C CA . PRO A 1 88 ? 21.234 -1.072 -31.773 1.00 65.38 88 PRO A CA 1
ATOM 706 C C . PRO A 1 88 ? 22.219 -2.124 -31.228 1.00 65.38 88 PRO A C 1
ATOM 708 O O . PRO A 1 88 ? 22.141 -3.285 -31.617 1.00 65.38 88 PRO A O 1
ATOM 711 N N . SER A 1 89 ? 23.134 -1.757 -30.323 1.00 65.94 89 SER A N 1
ATOM 712 C CA . SER A 1 89 ? 24.110 -2.678 -29.721 1.00 65.94 89 SER A CA 1
ATOM 713 C C . SER A 1 89 ? 24.526 -2.236 -28.319 1.00 65.94 89 SER A C 1
ATOM 715 O O . SER A 1 89 ? 24.503 -1.043 -28.012 1.00 65.94 89 SER A O 1
ATOM 717 N N . ALA A 1 90 ? 24.901 -3.193 -27.462 1.00 61.56 90 ALA A N 1
ATOM 718 C CA . ALA A 1 90 ? 25.355 -2.913 -26.102 1.00 61.56 90 ALA A CA 1
ATOM 719 C C . ALA A 1 90 ? 26.688 -2.150 -26.142 1.00 61.56 90 ALA A C 1
ATOM 721 O O . ALA A 1 90 ? 27.732 -2.732 -26.430 1.00 61.56 90 ALA A O 1
ATOM 722 N N . GLN A 1 91 ? 26.654 -0.842 -25.879 1.00 58.69 91 GLN A N 1
ATOM 723 C CA . GLN A 1 91 ? 27.865 -0.055 -25.654 1.00 58.69 91 GLN A CA 1
ATOM 724 C C . GLN A 1 91 ? 28.370 -0.378 -24.241 1.00 58.69 91 GLN A C 1
ATOM 726 O O . GLN A 1 91 ? 27.615 -0.276 -23.275 1.00 58.69 91 GLN A O 1
ATOM 731 N N . LYS A 1 92 ? 29.624 -0.814 -24.114 1.00 55.62 92 LYS A N 1
ATOM 732 C CA . LYS A 1 92 ? 30.236 -1.154 -22.824 1.00 55.62 92 LYS A CA 1
ATOM 733 C C . LYS A 1 92 ? 30.302 0.108 -21.951 1.00 55.62 92 LYS A C 1
ATOM 735 O O . LYS A 1 92 ? 30.887 1.101 -22.362 1.00 55.62 92 LYS A O 1
ATOM 740 N N . SER A 1 93 ? 29.737 0.076 -20.747 1.00 56.78 93 SER A N 1
ATOM 741 C CA . SER A 1 93 ? 29.729 1.207 -19.799 1.00 56.78 93 SER A CA 1
ATOM 742 C C . SER A 1 93 ? 31.090 1.488 -19.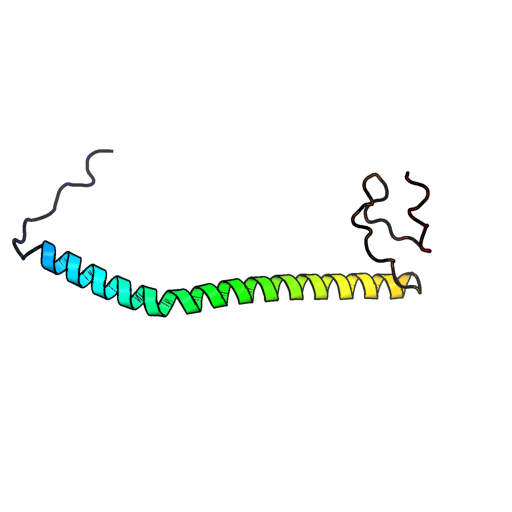132 1.00 56.78 93 SER A C 1
ATOM 744 O O . SER A 1 93 ? 31.172 2.297 -18.211 1.00 56.78 93 SER A O 1
ATOM 746 N N . GLU A 1 94 ? 32.168 0.839 -19.587 1.00 55.66 94 GLU A N 1
ATOM 747 C CA . GLU A 1 94 ? 33.532 1.038 -19.073 1.00 55.66 94 GLU A CA 1
ATOM 748 C C . GLU A 1 94 ? 34.151 2.387 -19.477 1.00 55.66 94 GLU A C 1
ATOM 750 O O . GLU A 1 94 ? 35.057 2.847 -18.791 1.00 55.66 94 GLU A O 1
ATOM 755 N N . ASP A 1 95 ? 33.632 3.057 -20.511 1.00 51.84 95 ASP A N 1
ATOM 756 C CA . ASP A 1 95 ? 34.199 4.309 -21.043 1.00 51.84 95 ASP A CA 1
ATOM 757 C C . ASP A 1 95 ? 33.698 5.588 -20.326 1.00 51.84 95 ASP A C 1
ATOM 759 O O . ASP A 1 95 ? 33.990 6.701 -20.757 1.00 51.84 95 ASP A O 1
ATOM 763 N N . LEU A 1 96 ? 32.928 5.455 -19.236 1.00 56.28 96 LEU A N 1
ATOM 764 C CA . LEU A 1 96 ? 32.353 6.569 -18.455 1.00 56.28 96 LEU A CA 1
ATOM 765 C C . LEU A 1 96 ? 32.962 6.707 -17.040 1.00 56.28 96 LEU A C 1
ATOM 767 O O . LEU A 1 96 ? 32.310 7.235 -16.135 1.00 56.28 96 LEU A O 1
ATOM 771 N N . ARG A 1 97 ? 34.195 6.225 -16.835 1.00 42.06 97 ARG A N 1
ATOM 772 C CA . ARG A 1 97 ? 34.966 6.397 -15.590 1.00 42.06 97 ARG A CA 1
ATOM 773 C C . ARG A 1 97 ? 36.083 7.421 -15.720 1.00 42.06 97 ARG A C 1
ATOM 775 O O . ARG A 1 97 ? 36.832 7.345 -16.714 1.00 42.06 97 ARG A O 1
#

Sequence (97 aa):
MKQFFRDVKNEEGFALVEVAIALIVMGVLLGIGLPSFLQYLQWQKIRDTKEKQEKIFYSVASFVLQNGFVPLPADPYEKGENFGMSRPSAQKSEDLR